Protein AF-A0A162FTN7-F1 (afdb_monomer)

Nearest PDB structures (foldseek):
  1k12-assembly1_A  TM=4.411E-01  e=4.101E+00  Anguilla anguilla
  3x0u-assembly2_B  TM=3.254E-01  e=7.376E+00  Vibrio parahaemolyticus M0605
  2kai-assembly1_B  TM=1.296E-01  e=6.474E+00  Sus scrofa

Sequence (154 aa):
MRSSLAKLFSRGQKPRKRFDRNRNSGRRSISDISNWRQEPVGEHEEHLVIRYGSIANDEITTYPIIARVGRPGQHKFPVEVLCDNEEQRKTLQRQLGFYLNELPADRGILSLEDIWDYQRYHCGTSANIYGKCHWGYRAVEGDIEAPEQSTGND

Secondary structure (DSSP, 8-state):
-----------------------------GGGS-SEEE----TTSSEEEEEE--TTTS-GGGPPEEEEEEPP-SS-EEEEE----HHHHHHHHHHHHIIIIIHHHHTT--SHHHHHHHHHHHHTSGGGGSSSEEEEEE--S-------------

Foldseek 3Di:
DDDDDDDDDDDDPDPDPPPPPPPPDDPPDVVVQQQADEDDDDPQAWWKWKFFAAPVPDDPVPTDTQKIWHQRDPGHIHMHGRDPDPVSVVVVVVVSCCLRGVVCVVVVNDDSVVSVVVLQVVLPDPVQNPDGMHMDIDHRPDDPPPPPPPPDDD

Solvent-accessible surface area (backbone atoms only — not comparable to full-atom values): 9665 Å² total; per-residue (Å²): 135,82,89,82,92,83,89,90,78,91,76,84,77,74,82,78,78,76,79,77,78,79,82,81,70,77,86,67,56,76,82,75,66,53,42,55,46,83,35,86,49,64,86,68,41,53,27,35,38,33,24,48,49,39,76,93,83,46,64,83,89,72,40,51,68,37,32,36,37,29,65,55,62,101,78,35,26,29,28,25,77,65,56,86,50,66,68,60,44,54,49,49,54,52,49,51,46,38,67,60,36,52,51,30,55,77,69,69,52,83,51,64,65,61,50,48,53,49,51,56,56,43,36,77,37,77,73,36,65,59,65,50,57,32,50,41,74,41,73,46,86,75,87,78,79,70,80,78,78,78,79,77,81,129

Structure (mmCIF, N/CA/C/O backbone):
data_AF-A0A162FTN7-F1
#
_entry.id   AF-A0A162FTN7-F1
#
loop_
_atom_site.group_PDB
_atom_site.id
_atom_site.type_symbol
_atom_site.label_atom_id
_atom_site.label_alt_id
_atom_site.label_comp_id
_atom_site.label_asym_id
_atom_site.label_entity_id
_atom_site.label_seq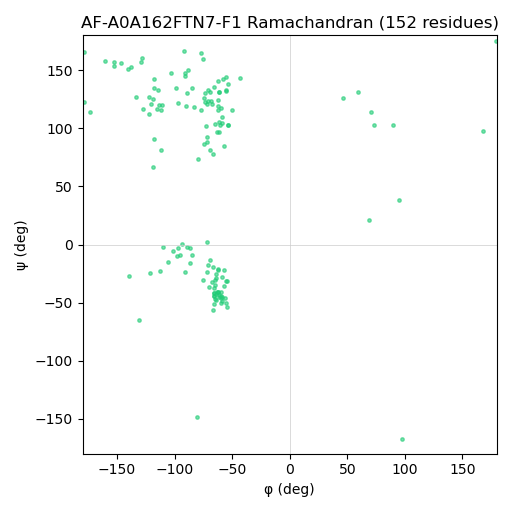_id
_atom_site.pdbx_PDB_ins_code
_atom_site.Cartn_x
_atom_site.Cartn_y
_atom_site.Cartn_z
_atom_site.occupancy
_atom_site.B_iso_or_equiv
_atom_site.auth_seq_id
_atom_site.auth_comp_id
_atom_site.auth_asym_id
_atom_site.auth_atom_id
_atom_site.pdbx_PDB_model_num
ATOM 1 N N . MET A 1 1 ? -33.904 73.418 23.568 1.00 38.22 1 MET A N 1
ATOM 2 C CA . MET A 1 1 ? -34.948 73.189 22.543 1.00 38.22 1 MET A CA 1
ATOM 3 C C . MET A 1 1 ? -34.285 72.645 21.281 1.00 38.22 1 MET A C 1
ATOM 5 O O . MET A 1 1 ? -33.316 73.254 20.861 1.00 38.22 1 MET A O 1
ATOM 9 N N . ARG A 1 2 ? -34.856 71.568 20.703 1.00 37.09 2 ARG A N 1
ATOM 10 C CA . ARG A 1 2 ? -34.585 70.948 19.373 1.00 37.09 2 ARG A CA 1
ATOM 11 C C . ARG A 1 2 ? -33.247 70.171 19.270 1.00 37.09 2 ARG A C 1
ATOM 13 O O . ARG A 1 2 ? -32.196 70.775 19.374 1.00 37.09 2 ARG A O 1
ATOM 20 N N . SER A 1 3 ? -33.221 68.825 19.304 1.00 32.97 3 SER A N 1
ATOM 21 C CA . SER A 1 3 ? -33.631 67.831 18.267 1.00 32.97 3 SER A CA 1
ATOM 22 C C . SER A 1 3 ? -32.811 68.031 16.972 1.00 32.97 3 SER A C 1
ATOM 24 O O . SER A 1 3 ? -32.748 69.159 16.515 1.00 32.97 3 SER A O 1
ATOM 26 N N . SER A 1 4 ? -32.179 67.064 16.292 1.00 39.72 4 SER A N 1
ATOM 27 C CA . SER A 1 4 ? -32.325 65.605 16.249 1.00 39.72 4 SER A CA 1
ATOM 28 C C . SER A 1 4 ? -31.288 64.979 15.277 1.00 39.72 4 SER A C 1
ATOM 30 O O . SER A 1 4 ? -30.786 65.677 14.404 1.00 39.72 4 SER A O 1
ATOM 32 N N . LEU A 1 5 ? -31.125 63.648 15.372 1.00 37.69 5 LEU A N 1
ATOM 33 C CA . LEU A 1 5 ? -30.944 62.649 14.285 1.00 37.69 5 LEU A CA 1
ATOM 34 C C . LEU A 1 5 ? -29.651 62.540 13.437 1.00 37.69 5 LEU A C 1
ATOM 36 O O . LEU A 1 5 ? -29.417 63.337 12.540 1.00 37.69 5 LEU A O 1
ATOM 40 N N . ALA A 1 6 ? -28.948 61.403 13.601 1.00 41.06 6 ALA A N 1
ATOM 41 C CA . ALA A 1 6 ? -28.710 60.325 12.600 1.00 41.06 6 ALA A CA 1
ATOM 42 C C . ALA A 1 6 ? -27.606 59.378 13.145 1.00 41.06 6 ALA A C 1
ATOM 44 O O . ALA A 1 6 ? -26.461 59.781 13.284 1.00 41.06 6 ALA A O 1
ATOM 45 N N . LYS A 1 7 ? -27.881 58.219 13.762 1.00 41.75 7 LYS A N 1
ATOM 46 C CA . LYS A 1 7 ? -28.233 56.885 13.220 1.00 41.75 7 LYS A CA 1
ATOM 47 C C . LYS A 1 7 ? -27.364 56.375 12.050 1.00 41.75 7 LYS A C 1
ATOM 49 O O . LYS A 1 7 ? -27.359 56.973 10.986 1.00 41.75 7 LYS A O 1
ATOM 54 N N . LEU A 1 8 ? -26.831 55.160 12.275 1.00 38.16 8 LEU A N 1
ATOM 55 C CA . LEU A 1 8 ? -26.396 54.111 11.328 1.00 38.16 8 LEU A CA 1
ATOM 56 C C . LEU A 1 8 ? -24.935 54.154 10.838 1.00 38.16 8 LEU A C 1
ATOM 58 O O . LEU A 1 8 ? -24.599 54.868 9.909 1.00 38.16 8 LEU A O 1
ATOM 62 N N . PHE A 1 9 ? -24.076 53.290 11.391 1.00 39.09 9 PHE A N 1
ATOM 63 C CA . PHE A 1 9 ? -23.827 51.953 10.827 1.00 39.09 9 PHE A CA 1
ATOM 64 C C . PHE A 1 9 ? -22.929 51.128 11.765 1.00 39.09 9 PHE A C 1
ATOM 66 O O . PHE A 1 9 ? -21.752 51.418 11.967 1.00 39.09 9 PHE A O 1
ATOM 73 N N . SER A 1 10 ? -23.498 50.056 12.315 1.00 45.84 10 SER A N 1
ATOM 74 C CA . SER A 1 10 ? -22.765 48.992 12.995 1.00 45.84 10 SER A CA 1
ATOM 75 C C . SER A 1 10 ? -21.906 48.225 11.991 1.00 45.84 10 SER A C 1
ATOM 77 O O . SER A 1 10 ? -22.431 47.581 11.085 1.00 45.84 10 SER A O 1
ATOM 79 N N . ARG A 1 11 ? -20.589 48.196 12.199 1.00 39.69 11 ARG A N 1
ATOM 80 C CA . ARG A 1 11 ? -19.732 47.108 11.71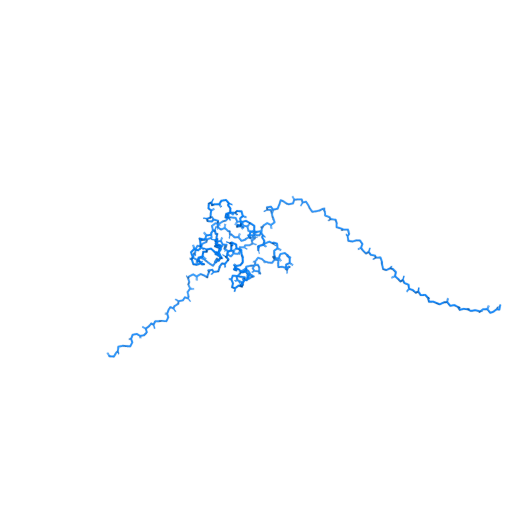2 1.00 39.69 11 ARG A CA 1
ATOM 81 C C . ARG A 1 11 ? -19.100 46.434 12.918 1.00 39.69 11 ARG A C 1
ATOM 83 O O . ARG A 1 11 ? -18.047 46.838 13.398 1.00 39.69 11 ARG A O 1
ATOM 90 N N . GLY A 1 12 ? -19.789 45.407 13.412 1.00 39.41 12 GLY A N 1
ATOM 91 C CA . GLY A 1 12 ? -19.247 44.481 14.394 1.00 39.41 12 GLY A CA 1
ATOM 92 C C . GLY A 1 12 ? -18.027 43.775 13.812 1.00 39.41 12 GLY A C 1
ATOM 93 O O . GLY A 1 12 ? -18.158 42.856 13.003 1.00 39.41 12 GLY A O 1
ATOM 94 N N . GLN A 1 13 ? -16.836 44.205 14.220 1.00 41.00 13 GLN A N 1
ATOM 95 C CA . GLN A 1 13 ? -15.629 43.412 14.050 1.00 41.00 13 GLN A CA 1
ATOM 96 C C . GLN A 1 13 ? -15.694 42.265 15.059 1.00 41.00 13 GLN A C 1
ATOM 98 O O . GLN A 1 13 ? -15.479 42.449 16.255 1.00 41.00 13 GLN A O 1
ATOM 103 N N . LYS A 1 14 ? -16.045 41.071 14.576 1.00 49.31 14 LYS A N 1
ATOM 104 C CA . LYS A 1 14 ? -15.889 39.836 15.347 1.00 49.31 14 LYS A CA 1
ATOM 105 C C . LYS A 1 14 ? -14.392 39.651 15.641 1.00 49.31 14 LYS A C 1
ATOM 107 O O . LYS A 1 14 ? -13.597 39.738 14.700 1.00 49.31 14 LYS A O 1
ATOM 112 N N . PRO A 1 15 ? -13.984 39.368 16.888 1.00 41.34 15 PRO A N 1
ATOM 113 C CA . PRO A 1 15 ? -12.595 39.056 17.178 1.00 41.34 15 PRO A CA 1
ATOM 114 C C . PRO A 1 15 ? -12.217 37.781 16.420 1.00 41.34 15 PRO A C 1
ATOM 116 O O . PRO A 1 15 ? -12.826 36.723 16.597 1.00 41.34 15 PRO A O 1
ATOM 119 N N . ARG A 1 16 ? -11.225 37.889 15.531 1.00 40.81 16 ARG A N 1
ATOM 120 C CA . ARG A 1 16 ? -10.602 36.728 14.892 1.00 40.81 16 ARG A CA 1
ATOM 121 C C . ARG A 1 16 ? -9.979 35.910 16.017 1.00 40.81 16 ARG A C 1
ATOM 123 O O . ARG A 1 16 ? -8.963 36.322 16.571 1.00 40.81 16 ARG A O 1
ATOM 130 N N . LYS A 1 17 ? -10.602 34.780 16.371 1.00 43.22 17 LYS A N 1
ATOM 131 C CA . LYS A 1 17 ? -9.982 33.756 17.215 1.00 43.22 17 LYS A CA 1
ATOM 132 C C . LYS A 1 17 ? -8.648 33.398 16.562 1.00 43.22 17 LYS A C 1
ATOM 134 O O . LYS A 1 17 ? -8.619 32.726 15.533 1.00 43.22 17 LYS A O 1
ATOM 139 N N . ARG A 1 18 ? -7.553 33.912 17.124 1.00 36.91 18 ARG A N 1
ATOM 140 C CA . ARG A 1 18 ? -6.215 33.390 16.878 1.00 36.91 18 ARG A CA 1
ATOM 141 C C . ARG A 1 18 ? -6.265 31.938 17.325 1.00 36.91 18 ARG A C 1
ATOM 143 O O . ARG A 1 18 ? -6.459 31.651 18.499 1.00 36.91 18 ARG A O 1
ATOM 150 N N . PHE A 1 19 ? -6.202 31.031 16.360 1.00 41.88 19 PHE A N 1
ATOM 151 C CA . PHE A 1 19 ? -5.967 29.626 16.631 1.00 41.88 19 PHE A CA 1
ATOM 152 C C . PHE A 1 19 ? -4.500 29.532 17.054 1.00 41.88 19 PHE A C 1
ATOM 154 O O . PHE A 1 19 ? -3.608 29.415 16.212 1.00 41.88 19 PHE A O 1
ATOM 161 N N . ASP A 1 20 ? -4.250 29.693 18.353 1.00 39.28 20 ASP A N 1
ATOM 162 C CA . ASP A 1 20 ? -2.964 29.374 18.956 1.00 39.28 20 ASP A CA 1
ATOM 163 C C . ASP A 1 20 ? -2.725 27.880 18.740 1.00 39.28 20 ASP A C 1
ATOM 165 O O . ASP A 1 20 ? -3.244 27.018 19.451 1.00 39.28 20 ASP A O 1
ATOM 169 N N . ARG A 1 21 ? -1.958 27.559 17.693 1.00 39.69 21 ARG A N 1
ATOM 170 C CA . ARG A 1 21 ? -1.356 26.240 17.513 1.00 39.69 21 ARG A CA 1
ATOM 171 C C . ARG A 1 21 ? -0.288 26.088 18.589 1.00 39.69 21 ARG A C 1
ATOM 173 O O . ARG A 1 21 ? 0.898 26.273 18.334 1.00 39.69 21 ARG A O 1
ATOM 180 N N . ASN A 1 22 ? -0.730 25.733 19.790 1.00 36.53 22 ASN A N 1
ATOM 181 C CA . ASN A 1 22 ? 0.110 25.176 20.834 1.00 36.53 22 ASN A CA 1
ATOM 182 C C . ASN A 1 22 ? 0.597 23.790 20.367 1.00 36.53 22 ASN A C 1
ATOM 184 O O . ASN A 1 22 ? 0.040 22.754 20.720 1.00 36.53 22 ASN A O 1
ATOM 188 N N . ARG A 1 23 ? 1.603 23.774 19.482 1.00 44.69 23 ARG A N 1
ATOM 189 C CA . ARG A 1 23 ? 2.374 22.575 19.133 1.00 44.69 23 ARG A CA 1
ATOM 190 C C . ARG A 1 23 ? 3.397 22.340 20.237 1.00 44.69 23 ARG A C 1
ATOM 192 O O . ARG A 1 23 ? 4.587 22.564 20.052 1.00 44.69 23 ARG A O 1
ATOM 199 N N . ASN A 1 24 ? 2.907 21.880 21.379 1.00 44.09 24 ASN A N 1
ATOM 200 C CA . ASN A 1 24 ? 3.727 21.204 22.370 1.00 44.09 24 ASN A CA 1
ATOM 201 C C . ASN A 1 24 ? 3.188 19.783 22.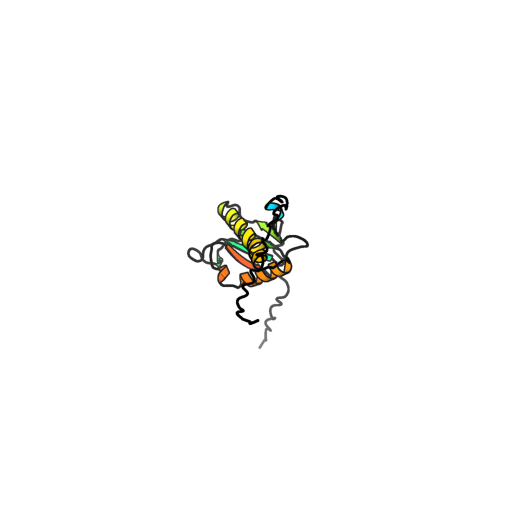556 1.00 44.09 24 ASN A C 1
ATOM 203 O O . ASN A 1 24 ? 2.631 19.423 23.586 1.00 44.09 24 ASN A O 1
ATOM 207 N N . SER A 1 25 ? 3.309 18.979 21.504 1.00 46.53 25 SER A N 1
ATOM 208 C CA . SER A 1 25 ? 3.242 17.526 21.600 1.00 46.53 25 SER A CA 1
ATOM 209 C C . SER A 1 25 ? 4.640 17.031 21.278 1.00 46.53 25 SER A C 1
ATOM 211 O O . SER A 1 25 ? 5.134 17.283 20.177 1.00 46.53 25 SER A O 1
ATOM 213 N N . GLY A 1 26 ? 5.288 16.409 22.264 1.00 40.12 26 GLY A N 1
ATOM 214 C CA . GLY A 1 26 ? 6.643 15.888 22.155 1.00 40.12 26 GLY A CA 1
ATOM 215 C C . GLY A 1 26 ? 6.869 15.166 20.832 1.00 40.12 26 GLY A C 1
ATOM 216 O O . GLY A 1 26 ? 5.963 14.520 20.303 1.00 40.12 26 GLY A O 1
ATOM 217 N N . ARG A 1 27 ? 8.079 15.312 20.290 1.00 41.34 27 ARG A N 1
ATOM 218 C CA . ARG A 1 27 ? 8.566 14.529 19.154 1.00 41.34 27 ARG A CA 1
ATOM 219 C C . ARG A 1 27 ? 8.494 13.043 19.520 1.00 41.34 27 ARG A C 1
ATOM 221 O O . ARG A 1 27 ? 9.477 12.475 19.978 1.00 41.34 27 ARG A O 1
ATOM 228 N N . ARG A 1 28 ? 7.328 12.423 19.330 1.00 44.62 28 ARG A N 1
ATOM 229 C CA . ARG A 1 28 ? 7.264 11.000 19.020 1.00 44.62 28 ARG A CA 1
ATOM 230 C C . ARG A 1 28 ? 8.002 10.850 17.704 1.00 44.62 28 ARG A C 1
ATOM 232 O O . ARG A 1 28 ? 7.818 11.666 16.794 1.00 44.62 28 ARG A O 1
ATOM 239 N N . SER A 1 29 ? 8.911 9.890 17.656 1.00 45.44 29 SER A N 1
ATOM 240 C CA . SER A 1 29 ? 9.641 9.601 16.435 1.00 45.44 29 SER A CA 1
ATOM 241 C C . SER A 1 29 ? 8.621 9.333 15.325 1.00 45.44 29 SER A C 1
ATOM 243 O O . SER A 1 29 ? 7.569 8.758 15.586 1.00 45.44 29 SER A O 1
ATOM 245 N N . ILE A 1 30 ? 8.891 9.736 14.083 1.00 49.09 30 ILE A N 1
ATOM 246 C CA . ILE A 1 30 ? 8.006 9.430 12.939 1.00 49.09 30 ILE A CA 1
ATOM 247 C C . ILE A 1 30 ? 7.804 7.903 12.802 1.00 49.09 30 ILE A C 1
ATOM 249 O O . ILE A 1 30 ? 6.780 7.453 12.295 1.00 49.09 30 ILE A O 1
ATOM 253 N N . SER A 1 31 ? 8.722 7.103 13.358 1.00 47.41 31 SER A N 1
ATOM 254 C CA . SER A 1 31 ? 8.589 5.649 13.500 1.00 47.41 31 SER A CA 1
ATOM 255 C C . SER A 1 31 ? 7.483 5.186 14.469 1.00 47.41 31 SER A C 1
ATOM 257 O O . SER A 1 31 ? 7.036 4.049 14.359 1.00 47.41 31 SER A O 1
ATOM 259 N N . ASP A 1 32 ? 7.001 6.036 15.383 1.00 52.47 32 ASP A N 1
ATOM 260 C CA . ASP A 1 32 ? 5.882 5.734 16.296 1.00 52.47 32 ASP A CA 1
ATOM 261 C C . ASP A 1 32 ? 4.504 6.009 15.668 1.00 52.47 32 ASP A C 1
ATOM 263 O O . ASP A 1 32 ? 3.483 5.657 16.255 1.00 52.47 32 ASP A O 1
ATOM 267 N N . ILE A 1 33 ? 4.459 6.643 14.489 1.00 68.19 33 ILE A N 1
ATOM 268 C CA . ILE A 1 33 ? 3.221 7.087 13.819 1.00 68.19 33 ILE A CA 1
ATOM 269 C C . ILE A 1 33 ? 2.817 6.118 12.692 1.00 68.19 33 ILE A C 1
ATOM 271 O O . ILE A 1 33 ? 1.746 6.257 12.114 1.00 68.19 33 ILE A O 1
ATOM 275 N N . SER A 1 34 ? 3.641 5.108 12.380 1.00 79.81 34 SER A N 1
ATOM 276 C CA . SER A 1 34 ? 3.28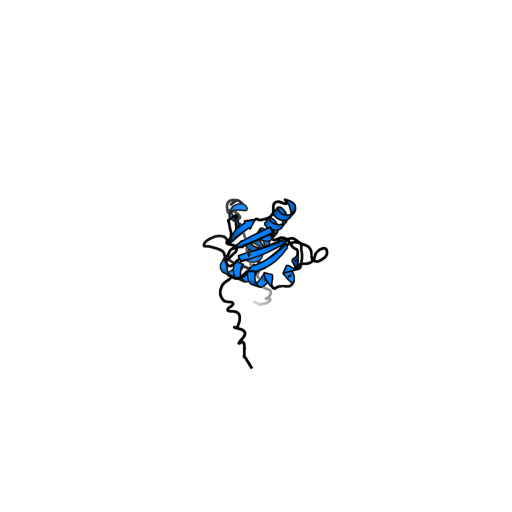7 4.126 11.355 1.00 79.81 34 SER A CA 1
ATOM 277 C C . SER A 1 34 ? 2.219 3.148 11.857 1.00 79.81 34 SER A C 1
ATOM 279 O O . SER A 1 34 ? 2.417 2.440 12.849 1.00 79.81 34 SER A O 1
ATOM 281 N N . ASN A 1 35 ? 1.128 3.031 11.107 1.00 89.88 35 ASN A N 1
ATOM 282 C CA . ASN A 1 35 ? 0.081 2.027 11.265 1.00 89.88 35 ASN A CA 1
ATOM 283 C C . ASN A 1 35 ? 0.539 0.630 10.836 1.00 89.88 35 ASN A C 1
ATOM 285 O O . ASN A 1 35 ? -0.250 -0.299 10.884 1.00 89.88 35 ASN A O 1
ATOM 289 N N . TRP A 1 36 ? 1.794 0.443 10.424 1.00 93.50 36 TRP A N 1
ATOM 290 C CA . TRP A 1 36 ? 2.327 -0.848 9.996 1.00 93.50 36 TRP A CA 1
ATOM 291 C C . TRP A 1 36 ? 3.641 -1.188 10.701 1.00 93.50 36 TRP A C 1
ATOM 293 O O . TRP A 1 36 ? 4.353 -0.301 11.194 1.00 93.50 36 TRP A O 1
ATOM 303 N N . ARG A 1 37 ? 3.949 -2.485 10.755 1.00 93.81 37 ARG A N 1
ATOM 304 C CA . ARG A 1 37 ? 5.209 -3.045 11.258 1.00 93.81 37 ARG A CA 1
ATOM 305 C C . ARG A 1 37 ? 5.650 -4.213 10.384 1.00 93.81 37 ARG A C 1
ATOM 307 O O . ARG A 1 37 ? 4.812 -4.884 9.794 1.00 93.81 37 ARG A O 1
ATOM 314 N N . GLN A 1 38 ? 6.956 -4.438 10.296 1.00 94.00 38 GLN A N 1
ATOM 315 C CA . GLN A 1 38 ? 7.485 -5.551 9.518 1.00 94.00 38 GLN A CA 1
ATOM 316 C C . GLN A 1 38 ? 7.310 -6.863 10.286 1.00 94.00 38 GLN A C 1
ATOM 318 O O . GLN A 1 38 ? 7.901 -7.024 11.351 1.00 94.00 38 GLN A O 1
ATOM 323 N N . GLU A 1 39 ? 6.510 -7.775 9.744 1.00 93.81 39 GLU A N 1
ATOM 324 C CA . GLU A 1 39 ? 6.193 -9.084 10.321 1.00 93.81 39 GLU A CA 1
ATOM 325 C C . GLU A 1 39 ? 5.842 -10.080 9.206 1.00 93.81 39 GLU A C 1
ATOM 327 O O . GLU A 1 39 ? 5.382 -9.648 8.148 1.00 93.81 39 GLU A O 1
ATOM 332 N N . PRO A 1 40 ? 6.036 -11.395 9.418 1.00 92.88 40 PRO A N 1
ATOM 333 C CA . PRO A 1 40 ? 5.564 -12.411 8.481 1.00 92.88 40 PRO A CA 1
ATOM 334 C C . PRO A 1 40 ? 4.048 -12.314 8.264 1.00 92.88 40 PRO A C 1
ATOM 336 O O . PRO A 1 40 ? 3.299 -12.062 9.209 1.00 92.88 40 PRO A O 1
ATOM 339 N N . VAL A 1 41 ? 3.605 -12.541 7.029 1.00 93.50 41 VAL A N 1
ATOM 340 C CA . VAL A 1 41 ? 2.189 -12.575 6.643 1.00 93.50 41 VAL A CA 1
ATOM 341 C C . VAL A 1 41 ? 1.915 -13.944 6.032 1.00 93.50 41 VAL A C 1
ATOM 343 O O . VAL A 1 41 ? 2.639 -1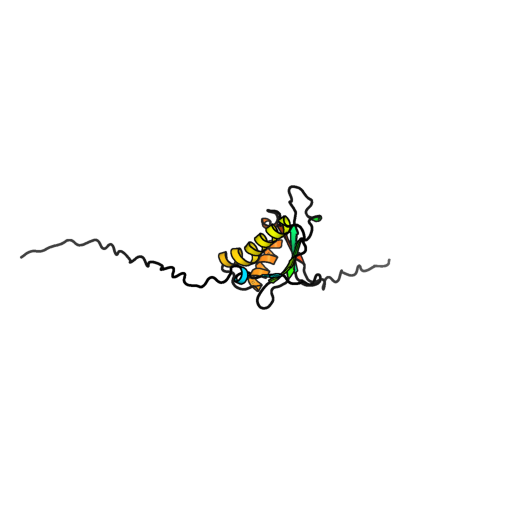4.369 5.133 1.00 93.50 41 VAL A O 1
ATOM 346 N N . GLY A 1 42 ? 0.896 -14.651 6.528 1.00 88.38 42 GLY A N 1
ATOM 347 C CA . GLY A 1 42 ? 0.547 -15.976 6.024 1.00 88.38 42 GLY A CA 1
ATOM 348 C C . GLY A 1 42 ? 0.126 -15.920 4.556 1.00 88.38 42 GLY A C 1
ATOM 349 O O . GLY A 1 42 ? -0.796 -15.196 4.194 1.00 88.38 42 GLY A O 1
ATOM 350 N N . GLU A 1 43 ? 0.779 -16.704 3.698 1.00 83.19 43 GLU A N 1
ATOM 351 C CA . GLU A 1 43 ? 0.469 -16.737 2.261 1.00 83.19 43 GLU A CA 1
ATOM 352 C C . GLU A 1 43 ? -0.949 -17.249 1.962 1.00 83.19 43 GLU A C 1
ATOM 354 O O . GLU A 1 43 ? -1.558 -16.831 0.982 1.00 83.19 43 GLU A O 1
ATOM 359 N N . HIS A 1 44 ? -1.490 -18.107 2.826 1.00 84.62 44 HIS A N 1
ATOM 360 C CA . HIS A 1 44 ? -2.837 -18.670 2.687 1.00 84.62 44 HIS A CA 1
ATOM 361 C C . HIS A 1 44 ? -3.910 -17.872 3.445 1.00 84.62 44 HIS A C 1
ATOM 363 O O . HIS A 1 44 ? -5.084 -18.236 3.427 1.00 84.62 44 HIS A O 1
ATOM 369 N N . GLU A 1 45 ? -3.521 -16.791 4.121 1.00 88.56 45 GLU A N 1
ATOM 370 C CA . GLU A 1 45 ? -4.442 -15.916 4.841 1.00 88.56 45 GLU A CA 1
ATOM 371 C C . GLU A 1 45 ? -4.921 -14.766 3.947 1.00 88.56 45 GLU A C 1
ATOM 373 O O . GLU A 1 45 ? -4.358 -14.490 2.887 1.00 88.56 45 GLU A O 1
ATOM 378 N N . GLU A 1 46 ? -5.962 -14.059 4.387 1.00 93.12 46 GLU A N 1
ATOM 379 C CA . GLU A 1 46 ? -6.418 -12.833 3.734 1.00 93.12 46 GLU A CA 1
ATOM 380 C C . GLU A 1 46 ? -5.297 -11.781 3.789 1.00 93.12 46 GLU A C 1
ATOM 382 O O . GLU A 1 46 ? -4.908 -11.316 4.864 1.00 93.12 46 GLU A O 1
ATOM 387 N N . HIS A 1 47 ? -4.771 -11.387 2.631 1.00 95.44 47 HIS A N 1
ATOM 388 C CA . HIS A 1 47 ? -3.693 -10.407 2.562 1.00 95.44 47 HIS A CA 1
ATOM 389 C C . HIS A 1 47 ? -3.782 -9.536 1.308 1.00 95.44 47 HIS A C 1
ATOM 391 O O . HIS A 1 47 ? -4.340 -9.901 0.271 1.00 95.44 47 HIS A O 1
ATOM 397 N N . LEU A 1 48 ? -3.192 -8.350 1.390 1.00 95.62 48 LEU A N 1
ATOM 398 C CA . LEU A 1 48 ? -2.909 -7.519 0.232 1.00 95.62 48 LEU A CA 1
ATOM 399 C C . LEU A 1 48 ? -1.516 -7.856 -0.291 1.00 95.62 48 LEU A C 1
ATOM 401 O O . LEU A 1 48 ? -0.597 -8.160 0.467 1.00 95.62 48 LEU A O 1
ATOM 405 N N . VAL A 1 49 ? -1.344 -7.754 -1.599 1.00 94.94 49 VAL A N 1
ATOM 406 C CA . VAL A 1 49 ? -0.081 -7.986 -2.299 1.00 94.94 49 VAL A CA 1
ATOM 407 C C . VAL A 1 49 ? 0.344 -6.707 -2.996 1.00 94.94 49 VAL A C 1
ATOM 409 O O . VAL A 1 49 ? -0.463 -6.069 -3.664 1.00 94.94 49 VAL A O 1
ATOM 412 N N . ILE A 1 50 ? 1.615 -6.340 -2.877 1.00 94.69 50 ILE A N 1
ATOM 413 C CA . ILE A 1 50 ? 2.183 -5.195 -3.590 1.00 94.69 50 ILE A CA 1
ATOM 414 C C . ILE A 1 50 ? 3.150 -5.731 -4.634 1.00 94.69 50 ILE A C 1
ATOM 416 O O . ILE A 1 50 ? 4.123 -6.411 -4.307 1.00 94.69 50 ILE A O 1
ATOM 420 N N . ARG A 1 51 ? 2.877 -5.418 -5.898 1.00 93.50 51 ARG A N 1
ATOM 421 C CA . ARG A 1 51 ? 3.726 -5.747 -7.045 1.00 93.50 51 ARG A CA 1
ATOM 422 C C . ARG A 1 51 ? 4.502 -4.532 -7.513 1.00 93.50 51 ARG A C 1
ATOM 424 O O . ARG A 1 51 ? 3.991 -3.417 -7.416 1.00 93.50 51 ARG A O 1
ATOM 431 N N . TYR A 1 52 ? 5.707 -4.753 -8.030 1.00 92.19 52 TYR A N 1
ATOM 432 C CA . TYR A 1 52 ? 6.550 -3.691 -8.575 1.00 92.19 52 TYR A CA 1
ATOM 433 C C . TYR A 1 52 ? 6.739 -3.850 -10.082 1.00 92.19 52 TYR A C 1
ATOM 435 O O . TYR A 1 52 ? 7.288 -4.854 -10.521 1.00 92.19 52 TYR A O 1
ATOM 443 N N . GLY A 1 53 ? 6.322 -2.861 -10.863 1.00 88.44 53 GLY A N 1
ATOM 444 C CA . GLY A 1 53 ? 6.412 -2.878 -12.325 1.00 88.44 53 GLY A CA 1
ATOM 445 C C . GLY A 1 53 ? 5.830 -1.607 -12.927 1.00 88.44 53 GLY A C 1
ATOM 446 O O . GLY A 1 53 ? 5.330 -0.758 -12.198 1.00 88.44 53 GLY A O 1
ATOM 447 N N . SER A 1 54 ? 5.926 -1.433 -14.242 1.00 84.19 54 SER A N 1
ATOM 448 C CA . SER A 1 54 ? 5.347 -0.277 -14.933 1.00 84.19 54 SER A CA 1
ATOM 449 C C . SER A 1 54 ? 4.597 -0.732 -16.169 1.00 84.19 54 SER A C 1
ATOM 451 O O . SER A 1 54 ? 5.182 -1.350 -17.052 1.00 84.19 54 SER A O 1
ATOM 453 N N . ILE A 1 55 ? 3.330 -0.329 -16.288 1.00 76.81 55 ILE A N 1
ATOM 454 C CA . ILE A 1 55 ? 2.457 -0.711 -17.417 1.00 76.81 55 ILE A CA 1
ATOM 455 C C . ILE A 1 55 ? 2.996 -0.197 -18.757 1.00 76.81 55 ILE A C 1
ATOM 457 O O . ILE A 1 55 ? 2.681 -0.742 -19.807 1.00 76.81 55 ILE A O 1
ATOM 461 N N . ALA A 1 56 ? 3.835 0.841 -18.731 1.00 74.25 56 ALA A N 1
ATOM 462 C CA . ALA A 1 56 ? 4.483 1.353 -19.933 1.00 74.25 56 ALA A CA 1
ATOM 463 C C . ALA A 1 56 ? 5.583 0.425 -20.481 1.00 74.25 56 ALA A C 1
ATOM 465 O O . ALA A 1 56 ? 5.913 0.529 -21.658 1.00 74.25 56 ALA A O 1
ATOM 466 N N . ASN A 1 57 ? 6.164 -0.435 -19.638 1.00 69.06 57 ASN A N 1
ATOM 467 C CA . ASN A 1 57 ? 7.381 -1.183 -19.962 1.00 69.06 57 ASN A CA 1
ATOM 468 C C . ASN A 1 57 ? 7.198 -2.704 -19.892 1.00 69.06 57 ASN A C 1
ATOM 470 O O . ASN A 1 57 ? 7.942 -3.419 -20.554 1.00 69.06 57 ASN A O 1
ATOM 474 N N . ASP A 1 58 ? 6.233 -3.185 -19.109 1.00 66.94 58 ASP A N 1
ATOM 475 C CA . ASP A 1 58 ? 6.141 -4.580 -18.694 1.00 66.94 58 ASP A CA 1
ATOM 476 C C . ASP A 1 58 ? 4.682 -5.086 -18.762 1.00 66.94 58 ASP A C 1
ATOM 478 O O . ASP A 1 58 ? 3.727 -4.321 -18.603 1.00 66.94 58 ASP A O 1
ATOM 482 N N . GLU A 1 59 ? 4.487 -6.394 -18.961 1.00 70.94 59 GLU A N 1
ATOM 483 C CA . GLU A 1 59 ? 3.166 -7.028 -18.833 1.00 70.94 59 GLU A CA 1
ATOM 484 C C . GLU A 1 59 ? 2.756 -7.134 -17.354 1.00 70.94 59 GLU A C 1
ATOM 486 O O . GLU A 1 59 ? 3.504 -7.651 -16.531 1.00 70.94 59 GLU A O 1
ATOM 491 N N . ILE A 1 60 ? 1.538 -6.710 -16.996 1.00 64.62 60 ILE A N 1
ATOM 492 C CA . ILE A 1 60 ? 1.054 -6.667 -15.595 1.00 64.62 60 ILE A CA 1
ATOM 493 C C . ILE A 1 60 ? 1.176 -8.016 -14.864 1.00 64.62 60 ILE A C 1
ATOM 495 O O . ILE A 1 60 ? 1.375 -8.063 -13.647 1.00 64.62 60 ILE A O 1
ATOM 499 N N . THR A 1 61 ? 1.054 -9.123 -15.594 1.00 65.75 61 THR A N 1
ATOM 500 C CA . THR A 1 61 ? 1.126 -10.489 -15.062 1.00 65.75 61 THR A CA 1
ATOM 501 C C . THR A 1 61 ? 2.530 -10.899 -14.615 1.00 65.75 61 THR A C 1
ATOM 503 O O . THR A 1 61 ? 2.648 -11.848 -13.843 1.00 65.75 61 THR A O 1
ATOM 506 N N . THR A 1 62 ? 3.584 -10.194 -15.039 1.00 75.81 62 THR A N 1
ATOM 507 C CA . THR A 1 62 ? 4.980 -10.553 -14.734 1.00 75.81 62 THR A CA 1
ATOM 508 C C . THR A 1 62 ? 5.558 -9.799 -13.540 1.00 75.81 62 THR A C 1
ATOM 510 O O . THR A 1 62 ? 6.691 -10.066 -13.139 1.00 75.81 62 THR A O 1
ATOM 513 N N . TYR A 1 63 ? 4.804 -8.874 -12.937 1.00 86.12 63 TYR A N 1
ATOM 514 C CA . TYR A 1 63 ? 5.363 -8.019 -11.894 1.00 86.12 63 TYR A CA 1
ATOM 515 C C . TYR A 1 63 ? 5.679 -8.820 -10.626 1.00 86.12 63 TYR A C 1
ATOM 517 O O . TYR A 1 63 ? 4.763 -9.418 -10.040 1.00 86.12 63 TYR A O 1
ATOM 525 N N . PRO A 1 64 ? 6.935 -8.795 -10.141 1.00 90.69 64 PRO A N 1
ATOM 526 C CA . PRO A 1 64 ? 7.300 -9.477 -8.911 1.00 90.69 64 PRO A CA 1
ATOM 527 C C . PRO A 1 64 ? 6.534 -8.899 -7.719 1.00 90.69 64 PRO A C 1
ATOM 529 O O . PRO A 1 64 ? 6.346 -7.683 -7.598 1.00 90.69 64 PRO A O 1
ATOM 532 N N . ILE A 1 65 ? 6.110 -9.784 -6.815 1.00 93.44 65 ILE A N 1
ATOM 533 C CA . ILE A 1 65 ? 5.562 -9.391 -5.516 1.00 93.44 65 ILE A CA 1
ATOM 534 C C . ILE A 1 65 ? 6.732 -8.922 -4.652 1.00 93.44 65 ILE A C 1
ATOM 536 O O . ILE A 1 65 ? 7.679 -9.666 -4.422 1.00 93.44 65 ILE A O 1
ATOM 540 N N . ILE A 1 66 ? 6.655 -7.684 -4.173 1.00 95.62 66 ILE A N 1
ATOM 541 C CA . ILE A 1 66 ? 7.689 -7.066 -3.336 1.00 95.62 66 ILE A CA 1
ATOM 542 C C . ILE A 1 66 ? 7.276 -6.954 -1.868 1.00 95.62 66 ILE A C 1
ATOM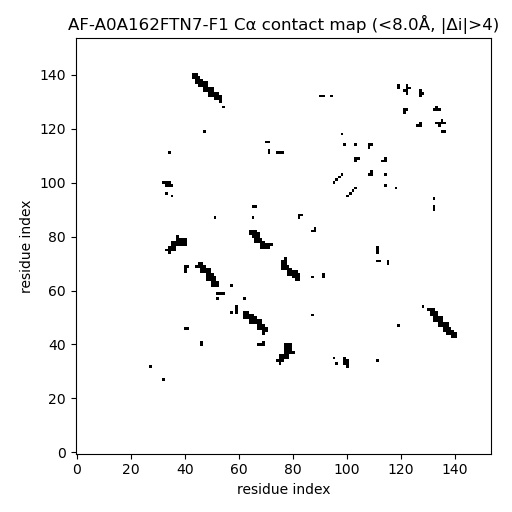 544 O O . ILE A 1 66 ? 8.133 -6.723 -1.014 1.00 95.62 66 ILE A O 1
ATOM 548 N N . ALA A 1 67 ? 5.985 -7.110 -1.563 1.00 96.81 67 ALA A N 1
ATOM 549 C CA . ALA A 1 67 ? 5.489 -7.181 -0.195 1.00 96.81 67 ALA A CA 1
ATOM 550 C C . ALA A 1 67 ? 4.106 -7.830 -0.092 1.00 96.81 67 ALA A C 1
ATOM 552 O O . ALA A 1 67 ? 3.317 -7.791 -1.044 1.00 96.81 67 ALA A O 1
ATOM 553 N N . ARG A 1 68 ? 3.798 -8.335 1.104 1.00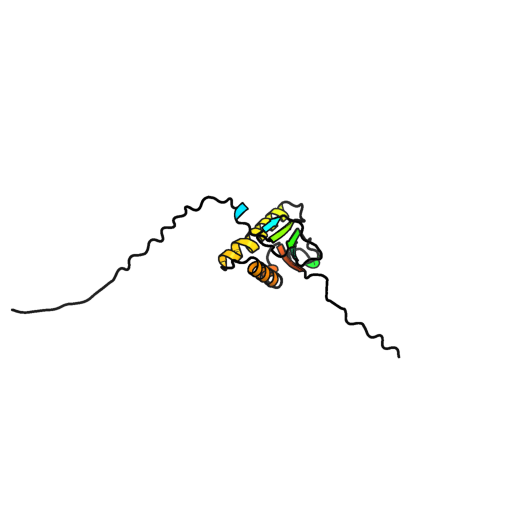 96.88 68 ARG A N 1
ATOM 554 C CA . ARG A 1 68 ? 2.449 -8.701 1.544 1.00 96.88 68 ARG A CA 1
ATOM 555 C C . ARG A 1 68 ? 2.055 -7.842 2.742 1.00 96.88 68 ARG A C 1
ATOM 557 O O . ARG A 1 68 ? 2.893 -7.539 3.586 1.00 96.88 68 ARG A O 1
ATOM 564 N N . VAL A 1 69 ? 0.792 -7.444 2.817 1.00 96.81 69 VAL A N 1
ATOM 565 C CA . VAL A 1 69 ? 0.225 -6.706 3.954 1.00 96.81 69 VAL A CA 1
ATOM 566 C C . VAL A 1 69 ? -0.935 -7.525 4.492 1.00 96.81 69 VAL A C 1
ATOM 568 O O . VAL A 1 69 ? -1.934 -7.702 3.799 1.00 96.81 69 VAL A O 1
ATOM 571 N N . GLY A 1 70 ? -0.791 -8.058 5.698 1.00 95.31 70 GLY A N 1
ATOM 572 C CA . GLY A 1 70 ? -1.854 -8.831 6.329 1.00 95.31 70 GLY A CA 1
ATOM 573 C C . GLY A 1 70 ? -2.945 -7.928 6.891 1.00 95.31 70 GLY A C 1
ATOM 574 O O . GLY A 1 70 ? -2.756 -6.716 7.065 1.00 95.31 70 GLY A O 1
ATOM 575 N N . ARG A 1 71 ? -4.088 -8.542 7.197 1.00 93.94 71 ARG A N 1
ATOM 576 C CA . ARG A 1 71 ? -5.180 -7.876 7.906 1.00 93.94 71 ARG A CA 1
ATOM 577 C C . ARG A 1 71 ? -4.660 -7.261 9.216 1.00 93.94 71 ARG A C 1
ATOM 579 O O . ARG A 1 71 ? -3.832 -7.882 9.891 1.00 93.94 71 ARG A O 1
ATOM 586 N N . PRO A 1 72 ? -5.078 -6.038 9.583 1.00 91.62 72 PRO A N 1
ATOM 587 C CA . PRO A 1 72 ? -4.573 -5.410 10.790 1.00 91.62 72 PRO A CA 1
ATOM 588 C C . PRO A 1 72 ? -5.015 -6.193 12.026 1.00 91.62 72 PRO A C 1
ATOM 590 O O . PRO A 1 72 ? -6.168 -6.591 12.160 1.00 91.62 72 PRO A O 1
ATOM 593 N N . GLY A 1 73 ? -4.077 -6.403 12.950 1.00 81.69 73 GLY A N 1
ATOM 594 C CA . GLY A 1 73 ? -4.400 -6.891 14.288 1.00 81.69 73 GLY A CA 1
ATOM 595 C C . GLY A 1 73 ? -4.895 -5.753 15.186 1.00 81.69 73 GLY A C 1
ATOM 596 O O . GLY A 1 73 ? -5.435 -4.748 14.733 1.00 81.69 73 GLY A O 1
ATOM 597 N N . GLN A 1 74 ? -4.622 -5.848 16.489 1.00 74.31 74 GLN A N 1
ATOM 598 C CA . GLN A 1 74 ? -5.083 -4.845 17.461 1.00 74.31 74 GLN A CA 1
ATOM 599 C C . GLN A 1 74 ? -4.498 -3.435 17.259 1.00 74.31 74 GLN A C 1
ATOM 601 O O . GLN A 1 74 ? -5.107 -2.460 17.700 1.00 74.31 74 GLN A O 1
ATOM 606 N N . HIS A 1 75 ? -3.319 -3.302 16.636 1.00 84.56 75 HIS A N 1
ATOM 607 C CA . HIS A 1 75 ? -2.585 -2.027 16.646 1.00 84.56 75 HIS A CA 1
ATOM 608 C C . HIS A 1 75 ? -1.908 -1.626 15.337 1.00 84.56 75 HIS A C 1
ATOM 610 O O . HIS A 1 75 ? -1.697 -0.431 15.140 1.00 84.56 75 HIS A O 1
ATOM 616 N N . LYS 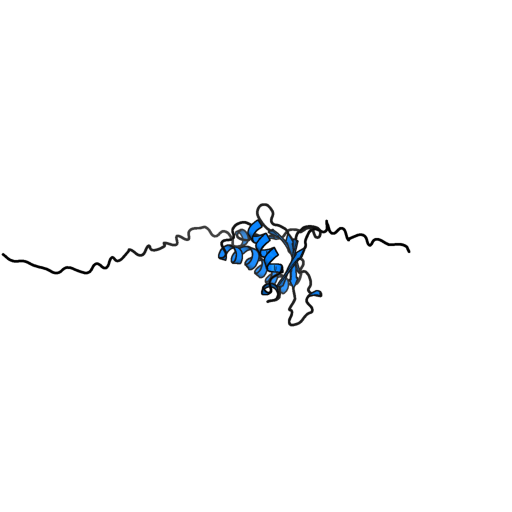A 1 76 ? -1.525 -2.574 14.473 1.00 93.25 76 LYS A N 1
ATOM 617 C CA . LYS A 1 76 ? -0.803 -2.291 13.226 1.00 93.25 76 LYS A CA 1
ATOM 618 C C . LYS A 1 76 ? -1.077 -3.357 12.161 1.00 93.25 76 LYS A C 1
ATOM 620 O O . LYS A 1 76 ? -1.389 -4.497 12.497 1.00 93.25 76 LYS A O 1
ATOM 625 N N . PHE A 1 77 ? -0.885 -2.985 10.899 1.00 95.19 77 PHE A N 1
ATOM 626 C CA . PHE A 1 77 ? -0.775 -3.894 9.763 1.00 95.19 77 PHE A CA 1
ATOM 627 C C . PHE A 1 77 ? 0.560 -4.658 9.826 1.00 95.19 77 PHE A C 1
ATOM 629 O O . PHE A 1 77 ? 1.616 -4.009 9.863 1.00 95.19 77 PHE A O 1
ATOM 636 N N . PRO A 1 78 ? 0.551 -6.000 9.831 1.00 96.00 78 PRO A N 1
ATOM 637 C CA . PRO A 1 78 ? 1.754 -6.782 9.583 1.00 96.00 78 PRO A CA 1
ATOM 638 C C . PRO A 1 78 ? 2.146 -6.662 8.104 1.00 96.00 78 PRO A C 1
ATOM 640 O O . PRO A 1 78 ? 1.300 -6.767 7.214 1.00 96.00 78 PRO A O 1
ATOM 643 N N . VAL A 1 79 ? 3.425 -6.406 7.837 1.00 96.31 79 VAL A N 1
ATOM 644 C CA . VAL A 1 79 ? 3.963 -6.261 6.479 1.00 96.31 79 VAL A CA 1
ATOM 645 C C . VAL A 1 79 ? 5.160 -7.176 6.291 1.00 96.31 79 VAL A C 1
ATOM 647 O O . VAL A 1 79 ? 6.213 -6.973 6.897 1.00 96.31 79 VAL A O 1
ATOM 650 N N . GLU A 1 80 ? 5.031 -8.125 5.378 1.00 96.50 80 GLU A N 1
ATOM 651 C CA . GLU A 1 80 ? 6.134 -8.957 4.926 1.00 96.50 80 GLU A CA 1
ATOM 652 C C . GLU A 1 80 ? 6.802 -8.269 3.732 1.00 96.50 80 GLU A C 1
ATOM 654 O O . GLU A 1 80 ? 6.164 -8.020 2.710 1.00 96.50 80 GLU A O 1
ATOM 659 N N . VAL A 1 81 ? 8.087 -7.934 3.855 1.00 96.00 81 VAL A N 1
ATOM 660 C CA . VAL A 1 81 ? 8.873 -7.320 2.774 1.00 96.00 81 VAL A CA 1
ATOM 661 C C . VAL A 1 81 ? 9.652 -8.415 2.054 1.00 96.00 81 VAL A C 1
ATOM 663 O O . VAL A 1 81 ? 10.463 -9.090 2.679 1.00 96.00 81 VAL A O 1
ATOM 666 N N . LEU A 1 82 ? 9.434 -8.551 0.745 1.00 95.38 82 LEU A N 1
ATOM 667 C CA . LEU A 1 82 ? 9.989 -9.624 -0.091 1.00 95.38 82 LEU A CA 1
ATOM 668 C C . LEU A 1 82 ? 11.065 -9.138 -1.076 1.00 95.38 82 LEU A C 1
ATOM 670 O O . LEU A 1 82 ? 11.625 -9.932 -1.823 1.00 95.38 82 LEU A O 1
ATOM 674 N N . CYS A 1 83 ? 11.352 -7.834 -1.114 1.00 92.94 83 CYS A N 1
ATOM 675 C CA . CYS A 1 83 ? 12.340 -7.260 -2.027 1.00 92.94 83 CYS A CA 1
ATOM 676 C C . CYS A 1 83 ? 13.718 -7.018 -1.383 1.00 92.94 83 CYS A C 1
ATOM 678 O O . CYS A 1 83 ? 13.847 -6.360 -0.338 1.00 92.94 83 CYS A O 1
ATOM 680 N N . ASP A 1 84 ? 14.768 -7.416 -2.102 1.00 90.94 84 ASP A N 1
ATOM 681 C CA . ASP A 1 84 ? 16.164 -7.123 -1.746 1.00 90.94 84 ASP A CA 1
ATOM 682 C C . ASP A 1 84 ? 16.687 -5.825 -2.376 1.00 90.94 84 ASP A C 1
ATOM 684 O O . ASP A 1 84 ? 17.595 -5.187 -1.845 1.00 90.94 84 ASP A O 1
ATOM 688 N N . ASN A 1 85 ? 16.087 -5.387 -3.486 1.00 93.69 85 ASN A N 1
ATOM 689 C CA . ASN A 1 85 ? 16.497 -4.179 -4.192 1.00 93.69 85 ASN A CA 1
ATOM 690 C C . ASN A 1 85 ? 16.174 -2.903 -3.384 1.00 93.69 85 ASN A C 1
ATOM 692 O O . ASN A 1 85 ? 15.047 -2.690 -2.927 1.00 93.69 85 ASN A O 1
ATOM 696 N N . GLU A 1 86 ? 17.160 -2.012 -3.247 1.00 93.25 86 GLU A N 1
ATOM 697 C CA . GLU A 1 86 ? 17.036 -0.788 -2.447 1.00 93.25 86 GLU A CA 1
ATOM 698 C C . GLU A 1 86 ? 16.013 0.214 -3.019 1.00 93.25 86 GLU A C 1
ATOM 700 O O . GLU A 1 86 ? 15.282 0.853 -2.258 1.00 93.25 86 GLU A O 1
ATOM 705 N N . GLU A 1 87 ? 15.915 0.350 -4.345 1.00 92.25 87 GLU A N 1
ATOM 706 C CA . GLU A 1 87 ? 14.926 1.225 -4.990 1.00 92.25 87 GLU A CA 1
ATOM 707 C C . GLU A 1 87 ? 13.501 0.715 -4.742 1.00 92.25 87 GLU A C 1
ATOM 709 O O . GLU A 1 87 ? 12.614 1.497 -4.376 1.00 92.25 87 GLU A O 1
ATOM 714 N N . GLN A 1 88 ? 13.289 -0.598 -4.885 1.00 93.25 88 GLN A N 1
ATOM 715 C CA . GLN A 1 88 ? 12.007 -1.242 -4.590 1.00 93.25 88 GLN A CA 1
ATOM 716 C C . GLN A 1 88 ? 11.622 -1.023 -3.128 1.00 93.25 88 GLN A C 1
ATOM 718 O O . GLN A 1 88 ? 10.512 -0.574 -2.850 1.00 93.25 88 GLN A O 1
ATOM 723 N N . ARG A 1 89 ? 12.565 -1.218 -2.198 1.00 93.75 89 ARG A N 1
ATOM 724 C CA . ARG A 1 89 ? 12.347 -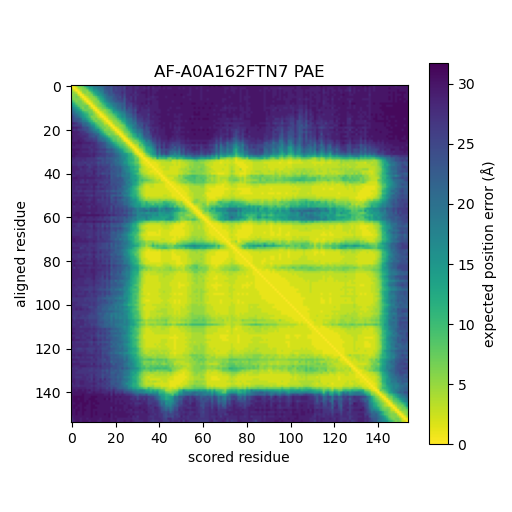1.004 -0.762 1.00 93.75 89 ARG A CA 1
ATOM 725 C C . ARG A 1 89 ? 11.990 0.444 -0.429 1.00 93.75 89 ARG A C 1
ATOM 727 O O . ARG A 1 89 ? 11.044 0.683 0.319 1.00 93.75 89 ARG A O 1
ATOM 734 N N . LYS A 1 90 ? 12.703 1.423 -0.994 1.00 93.44 90 LYS A N 1
ATOM 735 C CA . LYS A 1 90 ? 12.393 2.852 -0.800 1.00 93.44 90 LYS A CA 1
ATOM 736 C C . LYS A 1 90 ? 11.020 3.211 -1.358 1.00 93.44 90 LYS A C 1
ATOM 738 O O . LYS A 1 90 ? 10.283 3.972 -0.732 1.00 93.44 90 LYS A O 1
ATOM 743 N N . THR A 1 91 ? 10.673 2.670 -2.523 1.00 93.50 91 THR A N 1
ATOM 744 C CA . THR A 1 91 ? 9.360 2.894 -3.141 1.00 93.50 91 THR A CA 1
ATOM 745 C C . THR A 1 91 ? 8.257 2.283 -2.283 1.00 93.50 91 THR A C 1
ATOM 747 O O . THR A 1 91 ? 7.302 2.976 -1.944 1.00 93.50 91 THR A O 1
ATOM 750 N N . LEU A 1 92 ? 8.436 1.038 -1.841 1.00 94.31 92 LEU A N 1
ATOM 751 C CA . LEU A 1 92 ? 7.528 0.335 -0.941 1.00 94.31 92 LEU A CA 1
ATOM 752 C C . LEU A 1 92 ? 7.279 1.119 0.350 1.00 94.31 92 LEU A C 1
ATOM 754 O O . LEU A 1 92 ? 6.132 1.354 0.711 1.00 94.31 92 LEU A O 1
ATOM 758 N N . GLN A 1 93 ? 8.335 1.579 1.025 1.00 94.12 93 GLN A N 1
ATOM 759 C CA . GLN A 1 93 ? 8.202 2.345 2.269 1.00 94.12 93 GLN A CA 1
ATOM 760 C C . GLN A 1 93 ? 7.396 3.633 2.078 1.00 94.12 93 GLN A C 1
ATOM 762 O O . GLN A 1 93 ? 6.558 3.958 2.917 1.00 94.12 93 GLN A O 1
ATOM 767 N N . ARG A 1 94 ? 7.607 4.348 0.964 1.00 93.19 94 ARG A N 1
ATOM 768 C CA . ARG A 1 94 ? 6.811 5.538 0.626 1.00 93.19 94 ARG A CA 1
ATOM 769 C C . ARG A 1 94 ? 5.346 5.184 0.381 1.00 93.19 94 ARG A C 1
ATOM 771 O O . ARG A 1 94 ? 4.470 5.893 0.859 1.00 93.19 94 ARG A O 1
ATOM 778 N N . GLN A 1 95 ? 5.085 4.086 -0.325 1.00 93.50 95 GLN A N 1
ATOM 779 C CA . GLN A 1 95 ? 3.729 3.615 -0.612 1.00 93.50 95 GLN A CA 1
ATOM 780 C C . GLN A 1 95 ? 2.984 3.212 0.663 1.00 93.50 95 GLN A C 1
ATOM 782 O O . GLN A 1 95 ? 1.867 3.669 0.881 1.00 93.50 95 GLN A O 1
ATOM 787 N N . LEU A 1 96 ? 3.618 2.429 1.539 1.00 94.62 96 LEU A N 1
ATOM 788 C CA . LEU A 1 96 ? 3.061 2.062 2.844 1.00 94.62 96 LEU A CA 1
ATOM 789 C C . LEU A 1 96 ? 2.838 3.300 3.724 1.00 94.62 96 LEU A C 1
ATOM 791 O O . LEU A 1 96 ? 1.811 3.411 4.388 1.00 94.62 96 LEU A O 1
ATOM 795 N N . GLY A 1 97 ? 3.782 4.247 3.710 1.00 93.56 97 GLY A N 1
ATOM 796 C CA . GLY A 1 97 ? 3.664 5.541 4.385 1.00 93.56 97 GLY A CA 1
ATOM 797 C C . GLY A 1 97 ? 2.404 6.292 3.958 1.00 93.56 97 GLY A C 1
ATOM 798 O O . GLY A 1 97 ? 1.562 6.620 4.793 1.00 93.56 97 GLY A O 1
ATOM 799 N N . PHE A 1 98 ? 2.241 6.470 2.651 1.00 92.88 98 PHE A N 1
ATOM 800 C CA . PHE A 1 98 ? 1.122 7.200 2.079 1.00 92.88 98 PHE A CA 1
ATOM 801 C C . PHE A 1 98 ? -0.224 6.496 2.304 1.00 92.88 98 PHE A C 1
ATOM 803 O O . PHE A 1 98 ? -1.128 7.076 2.900 1.00 92.88 98 PHE A O 1
ATOM 810 N N . TYR A 1 99 ? -0.360 5.238 1.875 1.00 93.44 99 TYR A N 1
ATOM 811 C CA . TYR A 1 99 ? -1.649 4.539 1.855 1.00 93.44 99 TYR A CA 1
ATOM 812 C C . TYR A 1 99 ? -2.134 4.082 3.231 1.00 93.44 99 TYR A C 1
ATOM 814 O O . TYR A 1 99 ? -3.340 4.049 3.459 1.00 93.44 99 TYR A O 1
ATOM 822 N N . LEU A 1 100 ? -1.226 3.765 4.159 1.00 93.94 100 LEU A N 1
ATOM 823 C CA . LEU A 1 100 ? -1.611 3.291 5.491 1.00 93.94 100 LEU A CA 1
ATOM 824 C C . LEU A 1 100 ? -1.598 4.396 6.551 1.00 93.94 100 LEU A C 1
ATOM 826 O O . LEU A 1 100 ? -2.074 4.149 7.655 1.00 93.94 100 LEU A O 1
ATOM 830 N N . ASN A 1 101 ? -1.071 5.594 6.258 1.00 91.62 101 ASN A N 1
ATOM 831 C CA . ASN A 1 101 ? -0.975 6.682 7.244 1.00 91.62 101 ASN A CA 1
ATOM 832 C C . ASN A 1 101 ? -1.508 8.012 6.711 1.00 91.62 101 ASN A C 1
ATOM 834 O O . ASN A 1 101 ? -2.504 8.510 7.229 1.00 91.62 101 ASN A O 1
ATOM 838 N N . GLU A 1 102 ? -0.858 8.589 5.697 1.00 92.19 102 GLU A N 1
ATOM 839 C CA . GLU A 1 102 ? -1.154 9.957 5.241 1.00 92.19 102 GLU A CA 1
ATOM 840 C C . GLU A 1 102 ? -2.563 10.062 4.647 1.00 92.19 102 GLU A C 1
ATOM 842 O O . GLU A 1 102 ? -3.369 10.881 5.082 1.00 92.19 102 GLU A O 1
ATOM 847 N N . LEU A 1 103 ? -2.893 9.177 3.706 1.00 91.00 103 LEU A N 1
ATOM 848 C CA . LEU A 1 103 ? -4.167 9.199 3.001 1.00 91.00 103 LEU A CA 1
ATOM 849 C C . LEU A 1 103 ? -5.369 8.904 3.923 1.00 91.00 103 LEU A C 1
ATOM 851 O O . LEU A 1 103 ? -6.359 9.635 3.833 1.00 91.00 103 LEU A O 1
ATOM 855 N N . PRO A 1 104 ? -5.326 7.900 4.823 1.00 91.00 104 PRO A N 1
ATOM 856 C CA . PRO A 1 104 ? -6.346 7.734 5.854 1.00 91.00 104 PRO A CA 1
ATOM 857 C C . PRO A 1 104 ? -6.526 8.964 6.742 1.00 91.00 104 PRO A C 1
ATOM 859 O O . PRO A 1 104 ? -7.660 9.400 6.945 1.00 91.00 104 PRO A O 1
ATOM 862 N N . ALA A 1 105 ? -5.426 9.556 7.220 1.00 89.50 105 ALA A N 1
ATOM 863 C CA . ALA A 1 105 ? -5.473 10.731 8.083 1.00 89.50 105 ALA A CA 1
ATOM 864 C C . ALA A 1 105 ? -6.129 11.928 7.377 1.00 89.50 105 ALA A C 1
ATOM 866 O O . ALA A 1 105 ? -7.004 12.575 7.957 1.00 89.50 105 ALA A O 1
ATOM 867 N N . ASP A 1 106 ? -5.782 12.171 6.111 1.00 91.25 106 ASP A N 1
ATOM 868 C CA . ASP A 1 106 ? -6.379 13.229 5.286 1.00 91.25 106 ASP A CA 1
ATOM 869 C C . ASP A 1 106 ? -7.873 12.993 5.014 1.00 91.25 106 ASP A C 1
ATOM 871 O O . ASP A 1 106 ? -8.648 13.944 4.887 1.00 91.25 106 ASP A O 1
ATOM 875 N N . ARG A 1 107 ? -8.300 11.726 4.955 1.00 88.50 107 ARG A N 1
ATOM 876 C CA . ARG A 1 107 ? -9.705 11.325 4.777 1.00 88.50 107 ARG A CA 1
ATOM 877 C C . ARG A 1 107 ? -10.491 11.229 6.086 1.00 88.50 107 ARG A C 1
ATOM 879 O O . ARG A 1 107 ? -11.689 10.959 6.041 1.00 88.50 107 ARG A O 1
ATOM 886 N N . GLY A 1 108 ? -9.851 11.445 7.236 1.00 90.38 108 GLY A N 1
ATOM 887 C CA . GLY A 1 108 ? -10.475 11.282 8.550 1.00 90.38 108 GLY A CA 1
ATOM 888 C C . GLY A 1 108 ? -10.798 9.827 8.910 1.00 90.38 108 GLY A C 1
ATOM 889 O O . GLY A 1 108 ? -11.649 9.590 9.765 1.00 90.38 108 GLY A O 1
ATOM 890 N N . ILE A 1 109 ? -10.139 8.861 8.266 1.00 89.69 109 ILE A N 1
ATOM 891 C CA . ILE A 1 109 ? -10.259 7.433 8.567 1.00 89.69 109 ILE A CA 1
ATOM 892 C C . ILE A 1 109 ? -9.316 7.118 9.731 1.00 89.69 109 ILE A C 1
ATOM 894 O O . ILE A 1 109 ? -8.105 7.307 9.622 1.00 89.69 109 ILE A O 1
ATOM 898 N N . LEU A 1 110 ? -9.876 6.664 10.856 1.00 85.75 110 LEU A N 1
ATOM 899 C CA . LEU A 1 110 ? -9.128 6.476 12.107 1.00 85.75 110 LEU A CA 1
ATOM 900 C C . LEU A 1 110 ? -8.988 5.014 12.537 1.00 85.75 110 LEU A C 1
ATOM 902 O O . LEU A 1 110 ? -8.081 4.708 13.309 1.00 85.75 110 LEU A O 1
ATOM 906 N N . SER A 1 111 ? -9.873 4.121 12.086 1.00 92.19 111 SER A N 1
ATOM 907 C CA . SER A 1 111 ? -9.798 2.705 12.444 1.00 92.19 111 SER A CA 1
ATOM 908 C C . SER A 1 111 ? -8.965 1.928 11.424 1.00 92.19 111 SER A C 1
ATOM 910 O O . SER A 1 111 ? -8.983 2.230 10.232 1.00 92.19 111 SER A O 1
ATOM 912 N N . LEU A 1 112 ? -8.218 0.925 11.888 1.00 92.38 112 LEU A N 1
ATOM 913 C CA . LEU A 1 112 ? -7.406 0.092 10.998 1.00 92.38 112 LEU A CA 1
ATOM 914 C C . LEU A 1 112 ? -8.275 -0.766 10.068 1.00 92.38 112 LEU A C 1
ATOM 916 O O . LEU A 1 112 ? -7.886 -0.985 8.927 1.00 92.38 112 LEU A O 1
ATOM 920 N N . GLU A 1 113 ? -9.453 -1.198 10.522 1.00 94.06 113 GLU A N 1
ATOM 921 C CA . GLU A 1 113 ? -10.406 -1.939 9.686 1.00 94.06 113 GLU A CA 1
ATOM 922 C C . GLU A 1 113 ? -10.952 -1.062 8.548 1.00 94.06 113 GLU A C 1
ATOM 924 O O . GLU A 1 113 ? -10.960 -1.495 7.402 1.00 94.06 113 GLU A O 1
ATOM 929 N N . ASP A 1 114 ? -11.285 0.208 8.802 1.00 93.00 114 ASP A N 1
ATOM 930 C CA . ASP A 1 114 ? -11.721 1.111 7.725 1.00 93.00 114 ASP A CA 1
ATOM 931 C C . ASP A 1 114 ? -10.589 1.368 6.708 1.00 93.00 114 ASP A C 1
ATOM 933 O O . ASP A 1 114 ? -10.831 1.509 5.506 1.00 93.00 114 ASP A O 1
ATOM 937 N N . ILE A 1 115 ? -9.333 1.430 7.174 1.00 94.62 115 ILE A N 1
ATOM 938 C CA . ILE A 1 115 ? -8.153 1.540 6.298 1.00 94.62 115 ILE A CA 1
ATOM 939 C C . ILE A 1 115 ? -7.995 0.268 5.459 1.00 94.62 115 ILE A C 1
ATOM 941 O O . ILE A 1 115 ? -7.705 0.355 4.265 1.00 94.62 115 ILE A O 1
ATOM 945 N N . TRP A 1 116 ? -8.196 -0.904 6.064 1.00 95.12 116 TRP A N 1
ATOM 946 C CA . TRP A 1 116 ? -8.168 -2.192 5.378 1.00 95.12 116 TRP A CA 1
ATOM 947 C C . TRP A 1 116 ? -9.221 -2.263 4.273 1.00 95.12 116 TRP A C 1
ATOM 949 O O . TRP A 1 116 ? -8.885 -2.540 3.119 1.00 95.12 116 TRP A O 1
ATOM 959 N N . ASP A 1 117 ? -10.468 -1.927 4.592 1.00 93.88 117 ASP A N 1
ATOM 960 C CA . ASP A 1 117 ? -11.574 -1.922 3.637 1.00 93.88 117 ASP A CA 1
ATOM 961 C C . ASP A 1 117 ? -11.340 -0.920 2.505 1.00 93.88 117 ASP A C 1
ATOM 963 O O . ASP A 1 117 ? -11.548 -1.234 1.327 1.00 93.88 117 ASP A O 1
ATOM 967 N N . TYR A 1 118 ? -10.816 0.264 2.833 1.00 93.12 118 TYR A N 1
ATOM 968 C CA . TYR A 1 118 ? -10.405 1.233 1.827 1.00 93.12 118 TYR A CA 1
ATOM 969 C C . TYR A 1 118 ? -9.322 0.670 0.898 1.00 93.12 118 TYR A C 1
ATOM 971 O O . TYR A 1 118 ? -9.405 0.835 -0.321 1.00 93.12 118 TYR A O 1
ATOM 979 N N . GLN A 1 119 ? -8.314 -0.009 1.445 1.00 94.31 119 GLN A N 1
ATOM 980 C CA . GLN A 1 119 ? -7.213 -0.544 0.652 1.00 94.31 119 GLN A CA 1
ATOM 981 C C . GLN A 1 119 ? -7.660 -1.714 -0.236 1.00 94.31 119 GLN A C 1
ATOM 983 O O . GLN A 1 119 ? -7.236 -1.808 -1.392 1.00 94.31 119 GLN A O 1
ATOM 988 N N . ARG A 1 120 ? -8.576 -2.558 0.252 1.00 94.62 120 ARG A N 1
ATOM 989 C CA . ARG A 1 120 ? -9.245 -3.592 -0.552 1.00 94.62 120 ARG A CA 1
ATOM 990 C C . ARG A 1 120 ? -10.003 -2.984 -1.723 1.00 94.62 120 ARG A C 1
ATOM 992 O O . ARG A 1 120 ? -9.821 -3.421 -2.857 1.00 94.62 120 ARG A O 1
ATOM 999 N N . TYR A 1 121 ? -10.800 -1.947 -1.464 1.00 91.25 121 TYR A N 1
ATOM 1000 C CA . TYR A 1 121 ? -11.491 -1.202 -2.513 1.00 91.25 121 TYR A CA 1
ATOM 1001 C C . TYR A 1 121 ? -10.497 -0.598 -3.519 1.00 91.25 121 TYR A C 1
ATOM 1003 O O . TYR A 1 121 ? -10.677 -0.742 -4.729 1.00 91.25 121 TYR A O 1
ATOM 1011 N N . HIS A 1 122 ? -9.412 0.018 -3.036 1.00 90.31 122 HIS A N 1
ATOM 1012 C CA . HIS A 1 122 ? -8.394 0.656 -3.872 1.00 90.31 122 HIS A CA 1
ATOM 1013 C C . HIS A 1 122 ? -7.757 -0.306 -4.886 1.00 90.31 122 HIS A C 1
ATOM 1015 O O . HIS A 1 122 ? -7.508 0.111 -6.020 1.00 90.31 122 HIS A O 1
ATOM 1021 N N . CYS A 1 123 ? -7.570 -1.583 -4.529 1.00 91.44 123 CYS A N 1
ATOM 1022 C CA . CYS A 1 123 ? -7.016 -2.608 -5.425 1.00 91.44 123 CYS A CA 1
ATOM 1023 C C . CYS A 1 123 ? -7.792 -2.737 -6.749 1.00 91.44 123 CYS A C 1
ATOM 1025 O O . CYS A 1 123 ? -7.193 -3.038 -7.779 1.00 91.44 123 CYS A O 1
ATOM 1027 N N . GLY A 1 124 ? -9.107 -2.487 -6.735 1.00 88.00 124 GLY A N 1
ATOM 1028 C CA . GLY A 1 124 ? -9.968 -2.542 -7.922 1.00 88.00 124 GLY A CA 1
ATOM 1029 C C . GLY A 1 124 ? -10.083 -1.224 -8.695 1.00 88.00 124 GLY A C 1
ATOM 1030 O O . GLY A 1 124 ? -10.767 -1.170 -9.715 1.00 88.00 124 GLY A O 1
ATOM 1031 N N . THR A 1 125 ? -9.456 -0.143 -8.226 1.00 88.81 125 THR A N 1
ATOM 1032 C CA . THR A 1 125 ? -9.582 1.180 -8.854 1.00 88.81 125 THR A CA 1
ATOM 1033 C C . THR A 1 125 ? -8.544 1.396 -9.950 1.00 88.81 125 THR A C 1
ATOM 1035 O O . THR A 1 125 ? -7.413 0.928 -9.855 1.00 88.81 125 THR A O 1
ATOM 1038 N N . SER A 1 126 ? -8.877 2.204 -10.961 1.00 84.12 126 SER A N 1
ATOM 1039 C CA . SER A 1 126 ? -7.904 2.619 -11.980 1.00 84.12 126 SER A CA 1
ATOM 1040 C C . SER A 1 126 ? -6.744 3.429 -11.395 1.00 84.12 126 SER A C 1
ATOM 1042 O O . SER A 1 126 ? -5.676 3.460 -11.986 1.00 84.12 126 SER A O 1
ATOM 1044 N N . ALA A 1 127 ? -6.895 4.035 -10.212 1.00 83.19 127 ALA A N 1
ATOM 1045 C CA . ALA A 1 127 ? -5.794 4.713 -9.527 1.00 83.19 127 ALA A CA 1
ATOM 1046 C C . ALA A 1 127 ? -4.606 3.771 -9.242 1.00 83.19 127 ALA A C 1
ATOM 1048 O O . ALA A 1 127 ? -3.461 4.214 -9.235 1.00 83.19 127 ALA A O 1
ATOM 1049 N N . ASN A 1 128 ? -4.878 2.473 -9.086 1.00 85.69 128 ASN A N 1
ATOM 1050 C CA . ASN A 1 128 ? -3.896 1.425 -8.829 1.00 85.69 128 ASN A CA 1
ATOM 1051 C C . ASN A 1 128 ? -2.967 1.128 -10.023 1.00 85.69 128 ASN A C 1
ATOM 1053 O O . ASN A 1 128 ? -1.960 0.439 -9.878 1.00 85.69 128 ASN A O 1
ATOM 1057 N N . ILE A 1 129 ? -3.295 1.623 -11.221 1.00 79.69 129 ILE A N 1
ATOM 1058 C CA . ILE A 1 129 ? -2.489 1.408 -12.432 1.00 79.69 129 ILE A CA 1
ATOM 1059 C C . ILE A 1 129 ? -1.378 2.458 -12.575 1.00 79.69 129 ILE A C 1
ATOM 1061 O O . ILE A 1 129 ? -0.451 2.278 -13.362 1.00 79.69 129 ILE A O 1
ATOM 1065 N N . TYR A 1 130 ? -1.464 3.563 -11.828 1.00 80.25 130 TYR A N 1
ATOM 1066 C CA . TYR A 1 130 ? -0.505 4.655 -11.923 1.00 80.25 130 TYR A CA 1
ATOM 1067 C C . TYR A 1 130 ? 0.673 4.445 -10.972 1.00 80.25 130 TYR A C 1
ATOM 1069 O O . TYR A 1 130 ? 0.507 4.256 -9.770 1.00 80.25 130 TYR A O 1
ATOM 1077 N N . GLY A 1 131 ? 1.883 4.576 -11.511 1.00 84.88 131 GLY A N 1
ATOM 1078 C CA . GLY A 1 131 ? 3.124 4.445 -10.754 1.00 84.88 131 GLY A CA 1
ATOM 1079 C C . GLY A 1 131 ? 3.744 3.058 -10.873 1.00 84.88 131 GLY A C 1
ATOM 1080 O O . GLY A 1 131 ? 3.395 2.289 -11.761 1.00 84.88 131 GLY A O 1
ATOM 1081 N N . LYS A 1 132 ? 4.722 2.786 -9.999 1.00 90.06 132 LYS A N 1
ATOM 1082 C CA . LYS A 1 132 ? 5.504 1.543 -10.027 1.00 90.06 132 LYS A CA 1
ATOM 1083 C C . LYS A 1 132 ? 4.992 0.451 -9.084 1.00 90.06 132 LYS A C 1
ATOM 1085 O O . LYS A 1 132 ? 5.533 -0.647 -9.083 1.00 90.06 132 LYS A O 1
ATOM 1090 N N . CYS A 1 133 ? 4.039 0.772 -8.210 1.00 91.44 133 CYS A N 1
ATOM 1091 C CA . CYS A 1 133 ? 3.537 -0.141 -7.189 1.00 91.44 133 CYS A CA 1
ATOM 1092 C C . CYS A 1 133 ? 2.053 -0.392 -7.403 1.00 91.44 133 CYS A C 1
ATOM 1094 O O . CYS A 1 133 ? 1.267 0.551 -7.414 1.00 91.44 133 CYS A O 1
ATOM 1096 N N . HIS A 1 134 ? 1.694 -1.666 -7.515 1.00 92.50 134 HIS A N 1
ATOM 1097 C CA . HIS A 1 134 ? 0.338 -2.108 -7.798 1.00 92.50 134 HIS A CA 1
ATOM 1098 C C . HIS A 1 134 ? -0.158 -2.994 -6.660 1.00 92.50 134 HIS A C 1
ATOM 1100 O O . HIS A 1 134 ? 0.444 -4.024 -6.350 1.00 92.50 134 HIS A O 1
ATOM 1106 N N . TRP A 1 135 ? -1.253 -2.584 -6.039 1.00 93.56 135 TRP A N 1
ATOM 1107 C CA . TRP A 1 135 ? -1.916 -3.288 -4.954 1.00 93.56 135 TRP A CA 1
ATOM 1108 C C . TRP A 1 135 ? -2.875 -4.338 -5.510 1.00 93.56 135 TRP A C 1
ATOM 1110 O O . TRP A 1 135 ? -3.650 -4.083 -6.424 1.00 93.56 135 TRP A O 1
ATOM 1120 N N . GLY A 1 136 ? -2.843 -5.536 -4.955 1.00 92.38 136 GLY A N 1
ATOM 1121 C CA . GLY A 1 136 ? -3.833 -6.571 -5.203 1.00 92.38 136 GLY A CA 1
ATOM 1122 C C . GLY A 1 136 ? -4.368 -7.099 -3.887 1.00 92.38 136 GLY A C 1
ATOM 1123 O O . GLY A 1 136 ? -3.729 -6.959 -2.848 1.00 92.38 136 GLY A O 1
ATOM 1124 N N . TYR A 1 137 ? -5.524 -7.741 -3.947 1.00 93.62 137 TYR A N 1
ATOM 1125 C CA . TYR A 1 137 ? -6.143 -8.397 -2.806 1.00 93.62 137 TYR A CA 1
ATOM 1126 C C . TYR A 1 137 ? -6.186 -9.907 -3.051 1.00 93.62 137 TYR A C 1
ATOM 1128 O O . TYR A 1 137 ? -6.553 -10.353 -4.141 1.00 93.62 137 TYR A O 1
ATOM 1136 N N . ARG A 1 138 ? -5.774 -10.685 -2.051 1.00 91.56 138 ARG A N 1
ATOM 1137 C CA . ARG A 1 138 ? -5.862 -12.145 -2.015 1.00 91.56 138 ARG A CA 1
ATOM 1138 C C . ARG A 1 138 ? -6.816 -12.532 -0.889 1.00 91.56 138 ARG A C 1
ATOM 1140 O O . ARG A 1 138 ? -6.561 -12.232 0.274 1.00 91.56 138 ARG A O 1
ATOM 1147 N N . ALA A 1 139 ? -7.924 -13.167 -1.260 1.00 87.12 139 ALA A N 1
ATOM 1148 C CA . ALA A 1 139 ? -8.813 -13.813 -0.303 1.00 87.12 139 ALA A CA 1
ATOM 1149 C C . ALA A 1 139 ? -8.191 -15.130 0.187 1.00 87.12 139 ALA A C 1
ATOM 1151 O O . ALA A 1 139 ? -7.327 -15.688 -0.491 1.00 87.12 139 ALA A O 1
ATOM 1152 N N . VAL A 1 140 ? -8.652 -15.613 1.343 1.00 80.81 140 VAL A N 1
ATOM 1153 C CA . VAL A 1 140 ? -8.308 -16.942 1.868 1.00 80.81 140 VAL A CA 1
ATOM 1154 C C . VAL A 1 140 ? -8.658 -18.000 0.818 1.00 80.81 140 VAL A C 1
ATOM 1156 O O . VAL A 1 140 ? -9.750 -17.964 0.248 1.00 80.81 140 VAL A O 1
ATOM 1159 N N . GLU A 1 141 ? -7.748 -18.937 0.554 1.00 65.31 141 GLU A N 1
ATOM 1160 C CA . GLU A 1 141 ? -8.076 -20.137 -0.222 1.00 65.31 141 GLU A CA 1
ATOM 1161 C C . GLU A 1 141 ? -8.950 -21.058 0.640 1.00 65.31 141 GLU A C 1
ATOM 1163 O O . GLU A 1 141 ? -8.466 -21.862 1.431 1.00 65.31 141 GLU A O 1
ATOM 1168 N N . GLY A 1 142 ? -10.261 -20.888 0.506 1.00 60.75 142 GLY A N 1
ATOM 1169 C CA . GLY A 1 142 ? -11.297 -21.708 1.121 1.00 60.75 142 GLY A CA 1
ATOM 1170 C C . GLY A 1 142 ? -12.659 -21.177 0.687 1.00 60.75 142 GLY A C 1
ATOM 1171 O O . GLY A 1 142 ? -12.926 -19.998 0.889 1.00 60.75 142 GLY A O 1
ATOM 1172 N N . ASP A 1 143 ? -13.469 -22.038 0.063 1.00 49.12 143 ASP A N 1
ATOM 1173 C CA . ASP A 1 143 ? -14.839 -21.806 -0.445 1.00 49.12 143 ASP A CA 1
ATOM 1174 C C . ASP A 1 143 ? -14.995 -21.406 -1.928 1.00 49.12 143 ASP A C 1
ATOM 1176 O O . ASP A 1 143 ? -15.893 -20.650 -2.297 1.00 49.12 143 ASP A O 1
ATOM 1180 N N . ILE A 1 144 ? -14.191 -21.982 -2.827 1.00 54.09 144 ILE A N 1
ATOM 1181 C CA . ILE A 1 144 ? -14.675 -22.233 -4.196 1.00 54.09 144 ILE A CA 1
ATOM 1182 C C . ILE A 1 144 ? -14.798 -23.749 -4.355 1.00 54.09 144 ILE A C 1
ATOM 1184 O O . ILE A 1 144 ? -13.901 -24.402 -4.886 1.00 54.09 144 ILE A O 1
ATOM 1188 N N . GLU A 1 145 ? -15.905 -24.322 -3.870 1.00 49.34 145 GLU A N 1
ATOM 1189 C CA . GLU A 1 145 ? -16.390 -25.589 -4.422 1.00 49.34 145 GLU A CA 1
ATOM 1190 C C . GLU A 1 145 ? -16.635 -25.341 -5.913 1.00 49.34 145 GLU A C 1
ATOM 1192 O O . GLU A 1 145 ? -17.563 -24.635 -6.314 1.00 49.34 145 GLU A O 1
ATOM 1197 N N . ALA A 1 146 ? -15.733 -25.851 -6.749 1.00 54.25 146 ALA A N 1
ATOM 1198 C CA . ALA A 1 146 ? -15.967 -25.913 -8.178 1.00 54.25 146 ALA A CA 1
ATOM 1199 C C . ALA A 1 146 ? -17.283 -26.682 -8.402 1.00 54.25 146 ALA A C 1
ATOM 1201 O O . ALA A 1 146 ? -17.445 -27.748 -7.806 1.00 54.25 146 ALA A O 1
ATOM 1202 N N . PRO A 1 147 ? -18.226 -26.190 -9.229 1.00 50.16 147 PRO A N 1
ATOM 1203 C CA . PRO A 1 147 ? -19.418 -26.962 -9.540 1.00 50.16 147 PRO A CA 1
ATOM 1204 C C . PRO A 1 147 ? -18.972 -28.273 -10.187 1.00 50.16 147 PRO A C 1
ATOM 1206 O O . PRO A 1 147 ? -18.330 -28.259 -11.243 1.00 50.16 147 PRO A O 1
ATOM 1209 N N . GLU A 1 148 ? -19.275 -29.389 -9.522 1.00 52.09 148 GLU A N 1
ATOM 1210 C CA . GLU A 1 148 ? -19.048 -30.726 -10.051 1.00 52.09 148 GLU A CA 1
ATOM 1211 C C . GLU A 1 148 ? -19.635 -30.788 -11.464 1.00 52.09 148 GLU A C 1
ATOM 1213 O O . GLU A 1 148 ? -20.836 -30.607 -11.685 1.00 52.09 148 GLU A O 1
ATOM 1218 N N . GLN A 1 149 ? -18.759 -30.991 -12.445 1.00 51.53 149 GLN A N 1
ATOM 1219 C CA . GLN A 1 149 ? -19.151 -31.306 -13.808 1.00 51.53 149 GLN A CA 1
ATOM 1220 C C . GLN A 1 149 ? -19.874 -32.655 -13.749 1.00 51.53 149 GLN A C 1
ATOM 1222 O O . GLN A 1 149 ? -19.238 -33.707 -13.695 1.00 51.53 149 GLN A O 1
ATOM 1227 N N . SER A 1 150 ? -21.207 -32.605 -13.708 1.00 52.00 150 SER A N 1
ATOM 1228 C CA . SER A 1 150 ? -22.085 -33.757 -13.889 1.00 52.00 150 SER A CA 1
ATOM 1229 C C . SER A 1 150 ? -21.713 -34.434 -15.205 1.00 52.00 150 SER A C 1
ATOM 1231 O O . SER A 1 150 ? -22.008 -33.936 -16.293 1.00 52.00 150 SER A O 1
ATOM 1233 N N . THR A 1 151 ? -20.999 -35.551 -15.102 1.00 58.00 151 THR A N 1
ATOM 1234 C CA . THR A 1 151 ? -20.742 -36.456 -16.217 1.00 58.00 151 THR A CA 1
ATOM 1235 C C . THR A 1 151 ? -22.036 -37.214 -16.481 1.00 58.00 151 THR A C 1
ATOM 1237 O O . THR A 1 151 ? -22.297 -38.280 -15.928 1.00 58.00 151 THR A O 1
ATOM 1240 N N . GLY A 1 152 ? -22.895 -36.609 -17.300 1.00 54.47 152 GLY A N 1
ATOM 1241 C CA . GLY A 1 152 ? -23.996 -37.315 -17.938 1.00 54.47 152 GLY A CA 1
ATOM 1242 C C . GLY A 1 152 ? -23.415 -38.356 -18.888 1.00 54.47 152 GLY A C 1
ATOM 1243 O O . GLY A 1 152 ? -22.899 -38.002 -19.944 1.00 54.47 152 GLY A O 1
ATOM 1244 N N . ASN A 1 153 ? -23.454 -39.621 -18.476 1.00 53.66 153 ASN A N 1
ATOM 1245 C CA . ASN A 1 153 ? -23.288 -40.756 -19.375 1.00 53.66 153 ASN A CA 1
ATOM 1246 C C . ASN A 1 153 ? -24.554 -40.876 -20.236 1.00 53.66 153 ASN A C 1
ATOM 1248 O O . ASN A 1 153 ? -25.645 -41.038 -19.684 1.00 53.66 153 ASN A O 1
ATOM 1252 N N . ASP A 1 154 ? -24.378 -40.794 -21.555 1.00 56.41 154 ASP A N 1
ATOM 1253 C CA . ASP A 1 154 ? -25.280 -41.373 -22.563 1.00 56.41 154 ASP A CA 1
ATOM 1254 C C . ASP A 1 154 ? -25.071 -42.896 -22.652 1.00 56.41 154 ASP A C 1
ATOM 1256 O O . ASP A 1 154 ? -23.898 -43.342 -22.559 1.00 56.41 154 ASP A O 1
#

Mean predicted aligned error: 14.03 Å

pLDDT: mean 76.39, std 21.37, range [32.97, 96.88]

Radius of gyration: 26.82 Å; Cα contacts (8 Å, |Δi|>4): 188; chains: 1; bounding box: 52×115×45 Å